Protein 4GXL (pdb70)

Radius of gyration: 14.22 Å; Cα contacts (8 Å, |Δi|>4): 364; chains: 2; bounding box: 38×35×33 Å

Organism: Homo sapiens (NCBI:txid9606)

Foldseek 3Di:
DAFPFCQPPAPWDKDFAPFFFDAFKKKKWKWWFALPFQKKWKFFALVPVRKTFWIWMQGAVVLWTWIWIQPPNRTDDIDTDWPGSPHHHGGIKMWMWGHHQFWIWIAIPPHTIDTGGTPPNPGRSRTMMIIGGRIRTGGMHMD/DPPDPPDDPVD

B-factor: mean 22.83, std 9.18, range [10.03, 66.32]

CATH classification: 2.60.120.200

Nearest PDB structures (foldseek):
  4gxl-assembly1_B  TM=1.100E+00  e=3.499E+00  Homo sapiens
  4gxl-assembly1_A  TM=1.007E+00  e=6.641E-30  Homo sapiens
  8hl9-assembly1_A  TM=1.002E+00  e=2.494E-25  Homo sapiens
  4han-assembly1_B  TM=1.001E+00  e=6.080E-25  Homo sapiens
  3vkm-assembly1_A  TM=9.983E-01  e=6.449E-23  Homo sapiens

Structure (mmCIF, N/CA/C/O backbone):
data_4GXL
#
_entry.id   4GXL
#
_cell.length_a   76.087
_cell.length_b   124.826
_cell.length_c   43.737
_cell.angle_alpha   90.000
_cell.angle_beta   90.000
_cell.angle_gamma   90.000
#
_symmetry.space_group_name_H-M   'C 2 2 2'
#
loop_
_entity.id
_entity.type
_entity.pdbx_description
1 polymer Galectin-8
2 polymer 'Peptide from Calcium-binding and coiled-coil domain-containing protein 2'
3 non-polymer GLYCEROL
4 water water
#
loop_
_atom_site.group_PDB
_atom_site.id
_atom_site.type_symbol
_atom_site.label_atom_id
_atom_site.label_alt_id
_atom_site.label_comp_id
_atom_site.label_asym_id
_atom_site.label_entity_id
_atom_site.label_seq_id
_atom_site.pdbx_PDB_ins_code
_atom_site.Cartn_x
_atom_site.Cartn_y
_atom_site.Cartn_z
_atom_site.occupancy
_atom_site.B_iso_or_equiv
_atom_site.auth_seq_id
_atom_site.auth_comp_id
_atom_site.auth_asym_id
_atom_site.auth_atom_id
_atom_site.pdbx_PDB_model_num
ATOM 1 N N . SER A 1 11 ? 11.131 22.432 -3.562 1.00 42.50 217 SER A N 1
ATOM 2 C CA . SER A 1 11 ? 9.923 23.155 -3.178 1.00 40.91 217 SER A CA 1
ATOM 3 C C . SER A 1 11 ? 9.171 22.467 -2.034 1.00 44.52 217 SER A C 1
ATOM 4 O O . SER A 1 11 ? 8.889 21.262 -2.078 1.00 37.21 217 SER A O 1
ATOM 7 N N . SER A 1 12 ? 8.864 23.246 -1.003 1.00 36.85 218 SER A N 1
ATOM 8 C CA . SER A 1 12 ? 8.001 22.803 0.087 1.00 38.93 218 SER A CA 1
ATOM 9 C C . SER A 1 12 ? 6.644 22.428 -0.527 1.00 35.17 218 SER A C 1
ATOM 10 O O . SER A 1 12 ? 6.081 23.201 -1.299 1.00 37.11 218 SER A O 1
ATOM 13 N N . GLY A 1 13 ? 6.135 21.235 -0.225 1.00 28.52 219 GLY A N 1
ATOM 14 C CA . GLY A 1 13 ? 4.872 20.798 -0.806 1.00 30.77 219 GLY A CA 1
ATOM 15 C C . GLY A 1 13 ? 4.984 20.126 -2.175 1.00 31.00 219 GLY A C 1
ATOM 16 O O . GLY A 1 13 ? 3.974 19.755 -2.773 1.00 32.27 219 GLY A O 1
ATOM 17 N N . GLU A 1 14 ? 6.206 19.977 -2.679 1.00 28.45 220 GLU A N 1
ATOM 18 C CA . GLU A 1 14 ? 6.457 19.192 -3.888 1.00 28.15 220 GLU A CA 1
ATOM 19 C C . GLU A 1 14 ? 5.944 17.769 -3.654 1.00 23.31 220 GLU A C 1
ATOM 20 O O . GLU A 1 14 ? 6.050 17.255 -2.534 1.00 21.82 220 GLU A O 1
ATOM 26 N N . ASN A 1 15 ? 5.389 17.133 -4.687 1.00 20.06 221 ASN A N 1
ATOM 27 C CA . ASN A 1 15 ? 4.862 15.762 -4.535 1.00 22.37 221 ASN A CA 1
ATOM 28 C C . ASN A 1 15 ? 6.003 14.749 -4.663 1.00 16.95 221 ASN A C 1
ATOM 29 O O . ASN A 1 15 ? 6.595 14.617 -5.735 1.00 17.70 221 ASN A O 1
ATOM 34 N N . LEU A 1 16 ? 6.306 14.034 -3.576 1.00 17.25 222 LEU A N 1
ATOM 35 C CA . LEU A 1 16 ? 7.463 13.132 -3.555 1.00 16.60 222 LEU A CA 1
ATOM 36 C C . LEU A 1 16 ? 7.072 11.664 -3.700 1.00 15.52 222 LEU A C 1
ATOM 37 O O . LEU A 1 16 ? 7.868 10.776 -3.383 1.00 14.10 222 LEU A O 1
ATOM 42 N N . TYR A 1 17 ? 5.868 11.402 -4.196 1.00 14.92 223 TYR A N 1
ATOM 43 C CA . TYR A 1 17 ? 5.338 10.030 -4.247 1.00 15.73 223 TYR A CA 1
ATOM 44 C C . TYR A 1 17 ? 6.264 9.060 -4.986 1.00 15.87 223 TYR A C 1
ATOM 45 O O . TYR A 1 17 ? 6.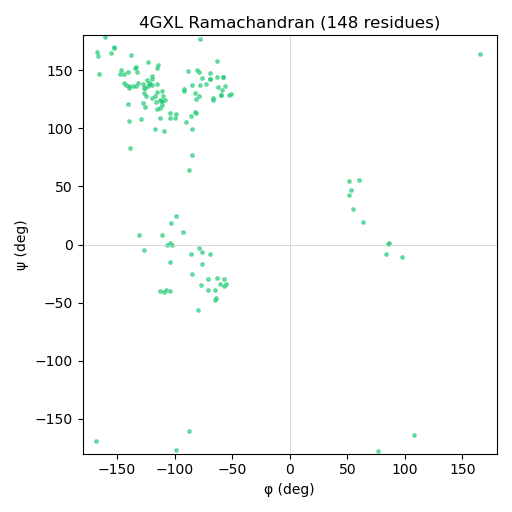349 7.874 -4.639 1.00 14.54 223 TYR A O 1
ATOM 54 N N . PHE A 1 18 ? 6.952 9.554 -6.013 1.00 11.83 224 PHE A N 1
ATOM 55 C CA . PHE A 1 18 ? 7.814 8.689 -6.810 1.00 13.65 224 PHE A CA 1
ATOM 56 C C . PHE A 1 18 ? 9.310 9.003 -6.606 1.00 15.37 224 PHE A C 1
ATOM 57 O O . PHE A 1 18 ? 10.166 8.463 -7.317 1.00 18.23 224 PHE A O 1
ATOM 65 N N . GLN A 1 19 ? 9.617 9.867 -5.636 1.00 14.57 225 GLN A N 1
ATOM 66 C CA . GLN A 1 19 ? 11.007 10.242 -5.320 1.00 16.09 225 GLN A CA 1
ATOM 67 C C . GLN A 1 19 ? 11.824 9.077 -4.744 1.00 18.28 225 GLN A C 1
ATOM 68 O O . GLN A 1 19 ? 11.455 8.505 -3.714 1.00 16.37 225 GLN A O 1
ATOM 74 N N . HIS A 1 20 ? 12.951 8.766 -5.387 1.00 16.16 226 HIS A N 1
ATOM 75 C CA A HIS A 1 20 ? 13.845 7.701 -4.951 0.49 14.98 226 HIS A CA 1
ATOM 76 C CA B HIS A 1 20 ? 13.860 7.702 -4.946 0.51 15.06 226 HIS A CA 1
ATOM 77 C C . HIS A 1 20 ? 14.565 8.089 -3.658 1.00 18.11 226 HIS A C 1
ATOM 78 O O . HIS A 1 20 ? 14.888 9.266 -3.440 1.00 17.60 226 HIS A O 1
ATOM 91 N N . MET A 1 21 ? 14.831 7.103 -2.804 1.00 12.96 227 MET A N 1
ATOM 92 C CA . MET A 1 21 ? 15.663 7.336 -1.630 1.00 15.67 227 MET A CA 1
ATOM 93 C C . MET A 1 21 ? 17.083 7.002 -2.083 1.00 13.93 227 MET A C 1
ATOM 94 O O . MET A 1 21 ? 17.295 5.961 -2.697 1.00 18.49 227 MET A O 1
ATOM 99 N N . PRO A 1 22 ? 18.077 7.855 -1.774 1.00 19.11 228 PRO A N 1
ATOM 100 C CA . PRO A 1 22 ? 18.063 9.051 -0.931 1.00 15.63 228 PRO A CA 1
ATOM 101 C C . PRO A 1 22 ? 17.517 10.285 -1.609 1.00 15.23 228 PRO A C 1
ATOM 102 O O . PRO A 1 22 ? 17.613 10.467 -2.835 1.00 14.58 228 PRO A O 1
ATOM 106 N N . PHE A 1 23 ? 16.938 11.131 -0.772 1.00 16.05 229 PHE A N 1
ATOM 107 C CA . PHE A 1 23 ? 16.390 12.413 -1.168 1.00 16.48 229 PHE A CA 1
ATOM 108 C C . PHE A 1 23 ? 17.230 13.461 -0.450 1.00 19.78 229 PHE A C 1
ATOM 109 O O . PHE A 1 23 ? 17.590 13.277 0.720 1.00 18.25 229 PHE A O 1
ATOM 117 N N . ALA A 1 24 ? 17.571 14.541 -1.148 1.00 17.58 230 ALA A N 1
ATOM 118 C CA . ALA A 1 24 ? 18.368 15.619 -0.548 1.00 17.01 230 ALA A CA 1
ATOM 119 C C . ALA A 1 24 ? 17.804 16.933 -1.032 1.00 25.07 230 ALA A C 1
ATOM 120 O O . ALA A 1 24 ? 17.517 17.082 -2.227 1.00 22.66 230 ALA A O 1
ATOM 122 N N . ALA A 1 25 ? 17.633 17.887 -0.121 1.00 23.03 231 ALA A N 1
ATOM 123 C CA . ALA A 1 25 ? 17.036 19.168 -0.496 1.00 26.86 231 ALA A CA 1
ATOM 124 C C . ALA A 1 25 ? 17.651 20.345 0.248 1.00 28.73 231 ALA A C 1
ATOM 125 O O . ALA A 1 25 ? 17.899 20.273 1.454 1.00 24.65 231 ALA A O 1
ATOM 127 N N . ARG A 1 26 ? 17.877 21.444 -0.463 1.00 26.97 232 ARG A N 1
ATOM 128 C CA . ARG A 1 26 ? 18.238 22.682 0.211 1.00 32.93 232 ARG A CA 1
ATOM 129 C C . ARG A 1 26 ? 16.966 23.338 0.727 1.00 34.02 232 ARG A C 1
ATOM 130 O O . ARG A 1 26 ? 16.022 23.562 -0.036 1.00 36.93 232 ARG A O 1
ATOM 138 N N . LEU A 1 27 ? 16.939 23.631 2.023 1.00 29.77 233 LEU A N 1
ATOM 139 C CA . LEU A 1 27 ? 15.837 24.374 2.617 1.00 30.68 233 LEU A CA 1
ATOM 140 C C . LEU A 1 27 ? 15.924 25.837 2.183 1.00 33.19 233 LEU A C 1
ATOM 141 O O . LEU A 1 27 ? 17.015 26.412 2.149 1.00 34.19 233 LEU A O 1
ATOM 146 N N . ASN A 1 28 ? 14.781 26.431 1.849 1.00 32.27 234 ASN A N 1
ATOM 147 C CA . ASN A 1 28 ? 14.735 27.843 1.461 1.00 41.13 234 ASN A CA 1
ATOM 148 C C . ASN A 1 28 ? 15.123 28.750 2.625 1.00 37.58 234 ASN A C 1
ATOM 149 O O . ASN A 1 28 ? 15.931 29.672 2.469 1.00 40.88 234 ASN A O 1
ATOM 154 N N . THR A 1 29 ? 14.530 28.483 3.786 1.00 33.27 235 THR A N 1
ATOM 155 C CA . THR A 1 29 ? 14.906 29.144 5.033 1.00 32.28 235 THR A CA 1
ATOM 156 C C . THR A 1 29 ? 15.631 28.124 5.908 1.00 29.50 235 THR A C 1
ATOM 157 O O . THR A 1 29 ? 15.096 27.060 6.188 1.00 29.12 235 THR A O 1
ATOM 161 N N . PRO A 1 30 ? 16.858 28.441 6.339 1.00 24.90 236 PRO A N 1
ATOM 162 C CA . PRO A 1 30 ? 17.597 27.511 7.198 1.00 23.21 236 PRO A CA 1
ATOM 163 C C . PRO A 1 30 ? 17.104 27.563 8.638 1.00 22.74 236 PRO A C 1
ATOM 164 O O . PRO A 1 30 ? 16.235 28.381 8.951 1.00 22.09 236 PRO A O 1
ATOM 168 N N . MET A 1 31 ? 17.653 26.707 9.498 1.00 22.25 237 MET A N 1
ATOM 169 C CA . MET A 1 31 ? 17.201 26.607 10.889 1.00 23.37 237 MET A CA 1
ATOM 170 C C . MET A 1 31 ? 17.406 27.882 11.695 1.00 26.69 237 MET A C 1
ATOM 171 O O . MET A 1 31 ? 18.254 28.725 11.374 1.00 24.25 237 MET A O 1
ATOM 176 N N . GLY A 1 32 ? 16.620 27.997 12.757 1.00 23.66 238 GLY A N 1
ATOM 177 C CA . GLY A 1 32 ? 16.615 29.164 13.613 1.00 22.90 238 GLY A CA 1
ATOM 178 C C . GLY A 1 32 ? 15.357 29.047 14.442 1.00 25.52 238 GLY A C 1
ATOM 179 O O . GLY A 1 32 ? 14.469 28.255 14.094 1.00 19.13 238 GLY A O 1
ATOM 180 N N . PRO A 1 33 ? 15.272 29.819 15.534 1.00 23.88 239 PRO A N 1
ATOM 181 C CA . PRO A 1 33 ? 14.121 29.733 16.433 1.00 25.17 239 PRO A CA 1
ATOM 182 C C . PRO A 1 33 ? 12.831 29.890 15.651 1.00 23.42 239 PRO A C 1
ATOM 183 O O . PRO A 1 33 ? 12.694 30.836 14.868 1.00 19.83 239 PRO A O 1
ATOM 187 N N . GLY A 1 34 ? 11.904 28.958 15.837 1.00 21.97 240 GLY A N 1
ATOM 188 C CA . GLY A 1 34 ? 10.611 29.064 15.188 1.00 21.97 240 GLY A CA 1
ATOM 189 C C . GLY A 1 34 ? 10.478 28.260 13.908 1.00 22.58 240 GLY A C 1
ATOM 190 O O . GLY A 1 34 ? 9.369 28.111 13.410 1.00 27.51 240 GLY A O 1
ATOM 191 N N . ARG A 1 35 ? 11.584 27.726 13.382 1.00 18.12 241 ARG A N 1
ATOM 192 C CA . ARG A 1 35 ? 11.531 26.977 12.118 1.00 20.67 241 ARG A CA 1
ATOM 193 C C . ARG A 1 35 ? 10.951 25.587 12.317 1.00 19.83 241 ARG A C 1
ATOM 194 O O . ARG A 1 35 ? 11.207 24.940 13.336 1.00 15.03 241 ARG A O 1
ATOM 202 N N . THR A 1 36 ? 10.183 25.135 11.329 1.00 16.82 242 THR A N 1
ATOM 203 C CA . THR A 1 36 ? 9.525 23.836 11.384 1.00 18.05 242 THR A CA 1
ATOM 204 C C . THR A 1 36 ? 9.723 23.104 10.072 1.00 17.16 242 THR A C 1
ATOM 205 O O . THR A 1 36 ? 9.606 23.700 9.005 1.00 17.76 242 THR A O 1
ATOM 209 N N . VAL A 1 37 ? 10.036 21.814 10.157 1.00 14.56 243 VAL A N 1
ATOM 210 C CA . VAL A 1 37 ? 10.138 20.962 8.980 1.00 17.45 243 VAL A CA 1
ATOM 211 C C . VAL A 1 37 ? 9.237 19.761 9.238 1.00 17.03 243 VAL A C 1
ATOM 212 O O . VAL A 1 37 ? 9.227 19.215 10.346 1.00 18.79 243 VAL A O 1
ATOM 216 N N . VAL A 1 38 ? 8.443 19.367 8.249 1.00 15.22 244 VAL A N 1
ATOM 217 C CA . VAL A 1 38 ? 7.642 18.156 8.415 1.00 13.94 244 VAL A CA 1
ATOM 218 C C . VAL A 1 38 ? 7.945 17.152 7.319 1.00 18.47 244 VAL A C 1
ATOM 219 O O . VAL A 1 38 ? 8.098 17.513 6.144 1.00 16.67 244 VAL A O 1
ATOM 223 N N . VAL A 1 39 ? 8.071 15.893 7.723 1.00 15.77 245 VAL A N 1
ATOM 224 C CA . VAL A 1 39 ? 8.287 14.799 6.801 1.00 13.30 245 VAL A CA 1
ATOM 225 C C . VAL A 1 39 ? 7.066 13.884 6.891 1.00 12.53 245 VAL A C 1
ATOM 226 O O . VAL A 1 39 ? 6.725 13.404 7.979 1.00 15.21 245 VAL A O 1
ATOM 230 N N . LYS A 1 40 ? 6.397 13.665 5.762 1.00 14.58 246 LYS A N 1
ATOM 231 C CA . LYS A 1 40 ? 5.255 12.757 5.712 1.00 13.66 246 LYS A CA 1
ATOM 232 C C . LYS A 1 40 ? 5.592 11.584 4.811 1.00 14.18 246 LYS A C 1
ATOM 233 O O . LYS A 1 40 ? 6.055 11.768 3.688 1.00 16.08 246 LYS A O 1
ATOM 239 N N . GLY A 1 41 ? 5.347 10.371 5.286 1.00 13.37 247 GLY A N 1
ATOM 240 C CA . GLY A 1 41 ? 5.664 9.212 4.482 1.00 15.74 247 GLY A CA 1
ATOM 241 C C . GLY A 1 41 ? 5.052 7.961 5.061 1.00 16.22 247 GLY A C 1
ATOM 242 O O . GLY A 1 41 ? 4.197 8.037 5.958 1.00 15.34 247 GLY A O 1
ATOM 243 N N . GLU A 1 42 ? 5.470 6.813 4.539 1.00 13.45 248 GLU A N 1
ATOM 244 C CA . GLU A 1 42 ? 5.019 5.525 5.060 1.00 15.14 248 GLU A CA 1
ATOM 245 C C . GLU A 1 42 ? 6.244 4.648 5.261 1.00 17.34 248 GLU A C 1
ATOM 246 O O . GLU A 1 42 ? 7.149 4.652 4.426 1.00 14.88 248 GLU A O 1
ATOM 252 N N . VAL A 1 43 ? 6.285 3.896 6.358 1.00 15.09 249 VAL A N 1
ATOM 253 C CA . VAL A 1 43 ? 7.393 2.965 6.586 1.00 17.42 249 VAL A CA 1
ATOM 254 C C . VAL A 1 43 ? 7.116 1.664 5.812 1.00 15.96 249 VAL A C 1
ATOM 255 O O . VAL A 1 43 ? 6.017 1.120 5.894 1.00 13.43 249 VAL A O 1
ATOM 259 N N . ASN A 1 44 ? 8.090 1.172 5.046 1.00 12.01 250 ASN A N 1
ATOM 260 C CA . ASN A 1 44 ? 7.890 -0.072 4.308 1.00 14.09 250 ASN A CA 1
ATOM 261 C C . ASN A 1 44 ? 7.544 -1.173 5.298 1.00 12.99 250 ASN A C 1
ATOM 262 O O . ASN A 1 44 ? 8.075 -1.200 6.402 1.00 13.44 250 ASN A O 1
ATOM 267 N N . ALA A 1 45 ? 6.669 -2.090 4.911 1.00 12.82 251 ALA A N 1
ATOM 268 C CA . ALA A 1 45 ? 6.317 -3.208 5.787 1.00 15.73 251 ALA A CA 1
ATOM 269 C C . ALA A 1 45 ? 7.561 -4.039 6.104 1.00 14.60 251 ALA A C 1
ATOM 270 O O . ALA A 1 45 ? 7.703 -4.559 7.216 1.00 15.04 251 ALA A O 1
ATOM 272 N N . ASN A 1 46 ? 8.478 -4.145 5.137 1.00 13.31 252 ASN A N 1
ATOM 273 C CA . ASN A 1 46 ? 9.734 -4.882 5.352 1.00 13.05 252 ASN A CA 1
ATOM 274 C C . ASN A 1 46 ? 10.930 -3.994 5.695 1.00 15.51 252 ASN A C 1
ATOM 275 O O . ASN A 1 46 ? 12.097 -4.375 5.478 1.00 13.24 252 ASN A O 1
ATOM 280 N N . ALA A 1 47 ? 10.652 -2.812 6.244 1.00 16.18 253 ALA A N 1
ATOM 281 C 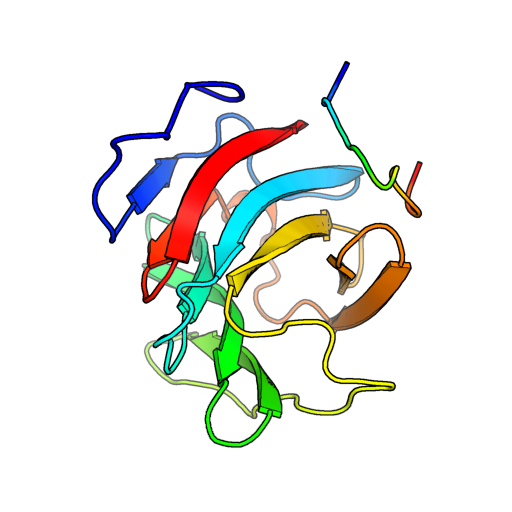CA . ALA A 1 47 ? 11.725 -1.879 6.629 1.00 14.33 253 ALA A CA 1
ATOM 282 C C . ALA A 1 47 ? 12.644 -2.420 7.705 1.00 17.32 253 ALA A C 1
ATOM 283 O O . ALA A 1 47 ? 12.193 -3.087 8.637 1.00 16.97 253 ALA A O 1
ATOM 285 N N . LYS A 1 48 ? 13.929 -2.085 7.604 1.00 15.89 254 LYS A N 1
ATOM 286 C CA . LYS A 1 48 ? 14.849 -2.289 8.711 1.00 16.15 254 LYS A CA 1
ATOM 287 C C . LYS A 1 48 ? 15.159 -0.966 9.406 1.00 18.08 254 LYS A C 1
ATOM 288 O O . LYS A 1 48 ? 15.251 -0.907 10.636 1.00 14.89 254 LYS A O 1
ATOM 294 N N . SER A 1 49 ? 15.326 0.101 8.626 1.00 16.24 255 SER A N 1
ATOM 295 C CA . SER A 1 49 ? 15.645 1.395 9.223 1.00 13.60 255 SER A CA 1
ATOM 296 C C . SER A 1 49 ? 15.492 2.518 8.224 1.00 16.59 255 SER A C 1
ATOM 297 O O . SER A 1 49 ? 15.416 2.278 7.010 1.00 15.57 255 SER A O 1
ATOM 300 N N . PHE A 1 50 ? 15.468 3.749 8.732 1.00 14.65 256 PHE A N 1
ATOM 301 C CA . PHE A 1 50 ? 15.564 4.922 7.870 1.00 13.31 256 PHE A CA 1
ATOM 302 C C . PHE A 1 50 ? 16.179 6.088 8.631 1.00 14.13 256 PHE A C 1
ATOM 303 O O . PHE A 1 50 ? 16.398 5.990 9.843 1.00 15.70 256 PHE A O 1
ATOM 311 N N . ASN A 1 51 ? 16.516 7.164 7.930 1.00 12.18 257 ASN A N 1
ATOM 312 C CA . ASN A 1 51 ? 17.092 8.328 8.607 1.00 17.38 257 ASN A CA 1
ATOM 313 C C . ASN A 1 51 ? 16.561 9.635 8.027 1.00 17.76 257 ASN A C 1
ATOM 314 O O . ASN A 1 51 ? 16.214 9.698 6.841 1.00 14.35 257 ASN A O 1
ATOM 319 N N . VAL A 1 52 ? 16.454 10.655 8.878 1.00 15.67 258 VAL A N 1
ATOM 320 C CA . VAL A 1 52 ? 16.180 12.024 8.439 1.00 13.54 258 VAL A CA 1
ATOM 321 C C . VAL A 1 52 ? 17.269 12.888 9.063 1.00 15.96 258 VAL A C 1
ATOM 322 O O . VAL A 1 52 ? 17.427 12.900 10.293 1.00 16.40 258 VAL A O 1
ATOM 326 N N . ASP A 1 53 ? 18.037 13.590 8.231 1.00 14.13 259 ASP A N 1
ATOM 327 C CA . ASP A 1 53 ? 19.177 14.386 8.721 1.00 14.20 259 ASP A CA 1
ATOM 328 C C . ASP A 1 53 ? 19.010 15.860 8.391 1.00 15.23 259 ASP A C 1
ATOM 329 O O . ASP A 1 53 ? 18.542 16.196 7.302 1.00 17.07 259 ASP A O 1
ATOM 334 N N . LEU A 1 54 ? 19.427 16.742 9.303 1.00 14.31 260 LEU A N 1
ATOM 335 C CA . LEU A 1 54 ? 19.541 18.167 8.987 1.00 16.89 260 LEU A CA 1
ATOM 336 C C . LEU A 1 54 ? 21.022 18.488 8.973 1.00 18.08 260 LEU A C 1
ATOM 337 O O . LEU A 1 54 ? 21.710 18.240 9.966 1.00 15.92 260 LEU A O 1
ATOM 342 N N . LEU A 1 55 ? 21.517 19.019 7.855 1.00 17.84 261 LEU A N 1
ATOM 343 C CA . LEU A 1 55 ? 22.954 19.225 7.691 1.00 21.37 261 LEU A CA 1
ATOM 344 C C . LEU A 1 55 ? 23.274 20.664 7.397 1.00 20.23 261 LEU A C 1
ATOM 345 O O . LEU A 1 55 ? 22.424 21.407 6.893 1.00 18.03 261 LEU A O 1
ATOM 350 N N . ALA A 1 56 ? 24.518 21.026 7.694 1.00 20.08 262 ALA A N 1
ATOM 351 C CA . ALA A 1 56 ? 25.126 22.273 7.237 1.00 25.51 262 ALA A CA 1
ATOM 352 C C . ALA A 1 56 ? 25.788 21.984 5.899 1.00 29.90 262 ALA A C 1
ATOM 353 O O . ALA A 1 56 ? 26.837 21.338 5.848 1.00 35.47 262 ALA A O 1
ATOM 355 N N . GLY A 1 57 ? 25.171 22.450 4.817 1.00 28.79 263 GLY A N 1
ATOM 356 C CA . GLY A 1 57 ? 25.555 22.042 3.475 1.00 35.45 263 GLY A CA 1
ATOM 357 C C . GLY A 1 57 ? 27.004 22.269 3.070 1.00 38.91 263 GLY A C 1
ATOM 358 O O . GLY A 1 57 ? 27.551 21.523 2.257 1.00 42.15 263 GLY A O 1
ATOM 359 N N . LYS A 1 58 ? 27.634 23.294 3.628 1.00 38.96 264 LYS A N 1
ATOM 360 C CA . LYS A 1 58 ? 29.009 23.615 3.253 1.00 47.53 264 LYS A CA 1
ATOM 361 C C . LYS A 1 58 ? 30.016 22.695 3.952 1.00 46.39 264 LYS A C 1
ATOM 362 O O . LYS A 1 58 ? 30.805 22.004 3.301 1.00 45.66 264 LYS A O 1
ATOM 368 N N . SER A 1 59 ? 29.968 22.669 5.278 1.00 40.47 265 SER A N 1
ATOM 369 C CA . SER A 1 59 ? 30.875 21.831 6.055 1.00 40.76 265 SER A CA 1
ATOM 370 C C . SER A 1 59 ? 30.479 20.354 6.032 1.00 39.58 265 SER A C 1
ATOM 371 O O . SER A 1 59 ? 31.284 19.491 6.373 1.00 39.13 265 SER A O 1
ATOM 374 N N . LYS A 1 60 ? 29.239 20.074 5.628 1.00 35.79 266 LYS A N 1
AT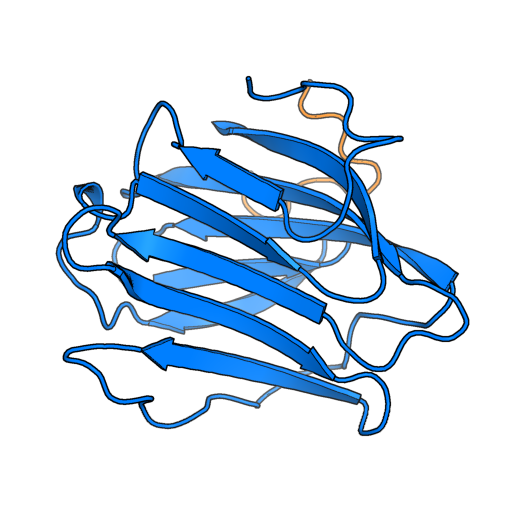OM 375 C CA . LYS A 1 60 ? 28.680 18.714 5.632 1.00 39.20 266 LYS A CA 1
ATOM 376 C C . LYS A 1 60 ? 28.556 18.083 7.031 1.00 34.72 266 LYS A C 1
ATOM 377 O O . LYS A 1 60 ? 28.425 16.864 7.174 1.00 36.88 266 LYS A O 1
ATOM 383 N N . ASP A 1 61 ? 28.581 18.920 8.059 1.00 24.53 267 ASP A N 1
ATOM 384 C CA . ASP A 1 61 ? 28.292 18.463 9.408 1.00 23.15 267 ASP A CA 1
ATOM 385 C C . ASP A 1 61 ? 26.816 18.104 9.478 1.00 23.50 267 ASP A C 1
ATOM 386 O O . ASP A 1 61 ? 25.979 18.786 8.880 1.00 20.15 267 ASP A O 1
ATOM 391 N N . ILE A 1 62 ? 26.492 17.044 10.205 1.00 18.48 268 ILE A N 1
ATOM 392 C CA . ILE A 1 62 ? 25.094 16.702 10.418 1.00 18.66 268 ILE A CA 1
ATOM 393 C C . ILE A 1 62 ? 24.680 17.211 11.790 1.00 18.35 268 ILE A C 1
ATOM 394 O O . ILE A 1 62 ? 25.112 16.687 12.819 1.00 16.87 268 ILE A O 1
ATOM 399 N N . ALA A 1 63 ? 23.854 18.247 11.813 1.00 15.75 269 ALA A N 1
ATOM 400 C CA . ALA A 1 63 ? 23.449 18.840 13.075 1.00 14.76 269 ALA A CA 1
ATOM 401 C C . ALA A 1 63 ? 22.492 17.933 13.851 1.00 17.28 269 ALA A C 1
ATOM 402 O O . ALA A 1 63 ? 22.561 17.842 15.087 1.00 17.35 269 ALA A O 1
ATOM 404 N N . LEU A 1 64 ? 21.581 17.288 13.123 1.00 19.13 270 LEU A N 1
ATOM 405 C CA . LEU A 1 64 ? 20.596 16.395 13.734 1.00 15.34 270 LEU A CA 1
ATOM 406 C C . LEU A 1 64 ? 20.403 15.175 12.846 1.00 12.55 270 LEU A C 1
ATOM 407 O O . LEU A 1 64 ? 20.034 15.307 11.684 1.00 15.99 270 LEU A O 1
ATOM 412 N N . HIS A 1 65 ? 20.672 13.996 13.397 1.00 13.74 271 HIS A N 1
ATOM 413 C CA . HIS A 1 65 ? 20.511 12.722 12.698 1.00 13.77 271 HIS A CA 1
ATOM 414 C C . HIS A 1 65 ? 19.415 11.962 13.422 1.00 14.89 271 HIS A C 1
ATOM 415 O O . HIS A 1 65 ? 19.564 11.641 14.602 1.00 15.48 271 HIS A O 1
ATOM 422 N N . LEU A 1 66 ? 18.308 11.697 12.732 1.00 15.82 272 LEU A N 1
ATOM 423 C CA . LEU A 1 66 ? 17.183 10.974 13.320 1.00 13.87 272 LEU A CA 1
ATOM 424 C C . LEU A 1 66 ? 17.103 9.613 12.649 1.00 14.13 272 LEU A C 1
ATOM 425 O O . LEU A 1 66 ? 16.929 9.537 11.440 1.00 16.47 272 LEU A O 1
ATOM 430 N N . ASN A 1 67 ? 17.218 8.538 13.426 1.00 14.81 273 ASN A N 1
ATOM 431 C CA . ASN A 1 67 ? 17.432 7.212 12.847 1.00 16.17 273 ASN A CA 1
ATOM 432 C C . ASN A 1 67 ? 16.603 6.133 13.548 1.00 16.43 273 ASN A C 1
ATOM 433 O O . ASN A 1 67 ? 17.092 5.453 14.443 1.00 15.09 273 ASN A O 1
ATOM 438 N N . PRO A 1 68 ? 15.327 5.987 13.151 1.00 13.88 274 PRO A N 1
ATOM 439 C CA . PRO A 1 68 ? 14.521 4.870 13.657 1.00 13.51 274 PRO A CA 1
ATOM 440 C C . PRO A 1 68 ? 15.080 3.538 13.133 1.00 18.10 274 PRO A C 1
ATOM 441 O O . PRO A 1 68 ? 15.272 3.365 11.918 1.00 15.98 274 PRO A O 1
ATOM 445 N N . ARG A 1 69 ? 15.369 2.617 14.048 1.00 13.66 275 ARG A N 1
ATOM 446 C CA . ARG A 1 69 ? 15.833 1.283 13.672 1.00 17.15 275 ARG A CA 1
ATOM 447 C C . ARG A 1 69 ? 14.756 0.275 14.048 1.00 17.07 275 ARG A C 1
ATOM 448 O O . ARG A 1 69 ? 14.535 0.012 15.229 1.00 18.07 275 ARG A O 1
ATOM 456 N N . LEU A 1 70 ? 14.093 -0.281 13.039 1.00 15.42 276 LEU A N 1
ATOM 457 C CA . LEU A 1 70 ? 12.916 -1.138 13.226 1.00 18.14 276 LEU A CA 1
ATOM 458 C C . LEU A 1 70 ? 13.217 -2.512 13.816 1.00 17.19 276 LEU A C 1
ATOM 459 O O . LEU A 1 70 ? 12.365 -3.085 14.495 1.00 20.32 276 LEU A O 1
ATOM 464 N N . ASN A 1 71 ? 14.405 -3.058 13.552 1.00 15.42 277 ASN A N 1
ATOM 465 C CA . ASN A 1 71 ? 14.734 -4.397 14.060 1.00 16.95 277 ASN A CA 1
ATOM 466 C C . ASN A 1 71 ? 14.805 -4.445 15.583 1.00 17.92 277 ASN A C 1
ATOM 467 O O . ASN A 1 71 ? 14.336 -5.399 16.207 1.00 16.18 277 ASN A O 1
ATOM 472 N N . ILE A 1 72 ? 15.361 -3.394 16.179 1.00 13.83 278 ILE A N 1
ATOM 473 C CA . ILE A 1 72 ? 15.494 -3.309 17.630 1.00 14.13 278 ILE A CA 1
ATOM 474 C C . ILE A 1 72 ? 14.503 -2.315 18.262 1.00 15.54 278 ILE A C 1
ATOM 475 O O . ILE A 1 72 ? 14.492 -2.139 19.475 1.00 15.29 278 ILE A O 1
ATOM 480 N N . LYS A 1 73 ? 13.675 -1.669 17.444 1.00 11.52 279 LYS A N 1
ATOM 481 C CA . LYS A 1 73 ? 12.747 -0.621 17.907 1.00 15.73 279 LYS A CA 1
ATOM 482 C C . LYS A 1 73 ? 13.433 0.476 18.737 1.00 16.64 279 LYS A C 1
ATOM 483 O O . LYS A 1 73 ? 13.027 0.784 19.869 1.00 15.39 279 LYS A O 1
ATOM 489 N N . ALA A 1 74 ? 14.473 1.069 18.162 1.00 15.38 280 ALA A N 1
ATOM 490 C CA . ALA A 1 74 ? 15.241 2.097 18.853 1.00 14.38 280 ALA A CA 1
ATOM 491 C C . ALA A 1 74 ? 15.185 3.342 17.998 1.00 15.87 280 ALA A C 1
ATOM 492 O O . ALA A 1 74 ? 15.258 3.254 16.767 1.00 15.51 280 ALA A O 1
ATOM 494 N N . PHE A 1 75 ? 15.028 4.501 18.635 1.00 16.43 281 PHE A N 1
ATOM 495 C CA . PHE A 1 75 ? 14.989 5.766 17.903 1.00 14.16 281 PHE A CA 1
ATOM 496 C C . PHE A 1 75 ? 16.296 6.459 18.260 1.00 16.35 281 PHE A C 1
ATOM 497 O O . PHE A 1 75 ? 16.413 7.067 19.327 1.00 16.42 281 PHE A O 1
ATOM 505 N N . VAL A 1 76 ? 17.288 6.334 17.380 1.00 12.75 282 VAL A N 1
ATOM 506 C CA . VAL A 1 76 ? 18.636 6.828 17.655 1.00 13.89 282 VAL A CA 1
ATOM 507 C C . VAL A 1 76 ? 18.793 8.259 17.151 1.00 14.95 282 VAL A C 1
ATOM 508 O O . VAL A 1 76 ? 18.407 8.567 16.022 1.00 13.95 282 VAL A O 1
ATOM 512 N N . ARG A 1 77 ? 19.344 9.137 17.993 1.00 13.10 283 ARG A N 1
ATOM 513 C CA . ARG A 1 77 ? 19.648 10.509 17.578 1.00 13.07 283 ARG A CA 1
ATOM 514 C C . ARG A 1 77 ? 21.127 10.799 17.830 1.00 17.44 283 ARG A C 1
ATOM 515 O O . ARG A 1 77 ? 21.675 10.380 18.855 1.00 15.17 283 ARG A O 1
ATOM 523 N N . ASN A 1 78 ? 21.771 11.528 16.920 1.00 15.18 284 ASN A N 1
ATOM 524 C CA . ASN A 1 78 ? 23.191 11.872 17.087 1.00 18.50 284 ASN A CA 1
ATOM 525 C C . ASN A 1 78 ? 23.541 13.068 16.207 1.00 18.98 284 ASN A C 1
ATOM 526 O O . ASN A 1 78 ? 22.687 13.570 15.473 1.00 15.11 284 ASN A O 1
ATOM 531 N N . SER A 1 79 ? 24.795 13.516 16.285 1.00 14.06 285 SER A N 1
ATOM 532 C CA . SER A 1 79 ? 25.317 14.566 15.417 1.00 15.80 285 SER A CA 1
ATOM 533 C C . SER A 1 79 ? 26.665 14.103 14.887 1.00 17.10 285 SER A C 1
ATOM 534 O O . SER A 1 79 ? 27.395 13.375 15.574 1.00 19.34 285 SER A O 1
ATOM 537 N N . PHE A 1 80 ? 26.987 14.529 13.670 1.00 17.38 286 PHE A N 1
ATOM 538 C CA . PHE A 1 80 ? 28.257 14.192 13.031 1.00 24.07 286 PHE A CA 1
ATOM 539 C C . PHE A 1 80 ? 28.990 15.513 12.834 1.00 24.35 286 PHE A C 1
ATOM 540 O O . PHE A 1 80 ? 28.703 16.270 11.909 1.00 25.97 286 PHE A O 1
ATOM 548 N N . LEU A 1 81 ? 29.913 15.804 13.738 1.00 22.93 287 LEU A N 1
ATOM 549 C CA . LEU A 1 81 ? 30.565 17.100 13.758 1.00 25.28 287 LEU A CA 1
ATOM 550 C C . LEU A 1 81 ? 32.070 16.880 13.709 1.00 31.46 287 LEU A C 1
ATOM 551 O O . LEU A 1 81 ? 32.595 16.013 14.409 1.00 28.98 287 LEU A O 1
ATOM 556 N N . GLN A 1 82 ? 32.750 17.652 12.868 1.00 36.02 288 GLN A N 1
ATOM 557 C CA . GLN A 1 82 ? 34.196 17.525 12.717 1.00 38.31 288 GLN A CA 1
ATOM 558 C C . GLN A 1 82 ? 34.583 16.078 12.405 1.00 36.34 288 GLN A C 1
ATOM 559 O O . GLN A 1 82 ? 35.484 15.508 13.032 1.00 38.34 288 GLN A O 1
ATOM 565 N N . GLU A 1 83 ? 33.855 15.502 11.446 1.00 36.36 289 GLU A N 1
ATOM 566 C CA . GLU A 1 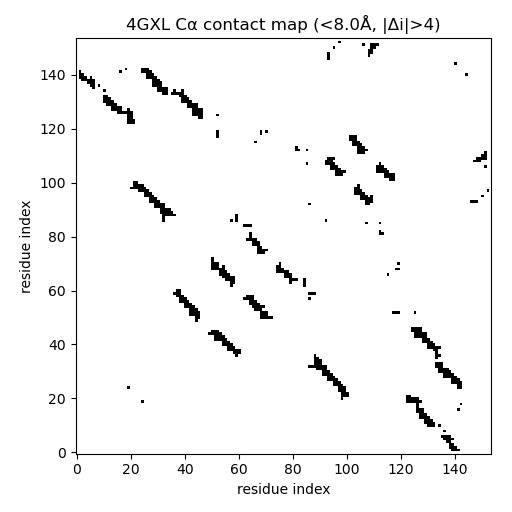83 ? 34.047 14.138 10.933 1.00 38.01 289 GLU A CA 1
ATOM 567 C C . GLU A 1 83 ? 34.017 13.013 11.981 1.00 36.59 289 GLU A C 1
ATOM 568 O O . GLU A 1 83 ? 34.652 11.964 11.811 1.00 34.05 289 GLU A O 1
ATOM 574 N N . SER A 1 84 ? 33.245 13.215 13.045 1.00 30.00 290 SER A N 1
ATOM 575 C CA . SER A 1 84 ? 33.057 12.164 14.043 1.00 29.70 290 SER A CA 1
ATOM 576 C C . SER A 1 84 ? 31.625 12.146 14.576 1.00 25.65 290 SER A C 1
ATOM 577 O O . SER A 1 84 ? 31.046 13.201 14.843 1.00 24.24 290 SER A O 1
ATOM 580 N N . TRP A 1 85 ? 31.050 10.955 14.716 1.00 25.41 291 TRP A N 1
ATOM 581 C CA . TRP A 1 85 ? 29.762 10.811 15.390 1.00 25.92 291 TRP A CA 1
ATOM 582 C C . TRP A 1 85 ? 29.928 11.098 16.879 1.00 28.58 291 TRP A C 1
ATOM 583 O O . TRP A 1 85 ? 30.945 10.733 17.474 1.00 27.23 291 TRP A O 1
ATOM 594 N N . GLY A 1 86 ? 28.934 11.750 17.479 1.00 24.59 292 GLY A N 1
ATOM 595 C CA . GLY A 1 86 ? 28.959 12.031 18.904 1.00 23.04 292 GLY A CA 1
ATOM 596 C C . GLY A 1 86 ? 28.373 10.898 19.732 1.00 20.68 292 GLY A C 1
ATOM 597 O O . GLY A 1 86 ? 28.266 9.763 19.272 1.00 19.95 292 GLY A O 1
ATOM 598 N N . GLU A 1 87 ? 27.994 11.211 20.963 1.00 20.18 293 GLU A N 1
ATOM 599 C CA . GLU A 1 87 ? 27.303 10.260 21.823 1.00 23.22 293 GLU A CA 1
ATOM 600 C C . GLU A 1 87 ? 25.819 10.162 21.449 1.00 23.97 293 GLU A C 1
ATOM 601 O O . GLU A 1 87 ? 25.117 11.178 21.375 1.00 21.38 293 GLU A O 1
ATOM 607 N N . GLU A 1 88 ? 25.341 8.942 21.220 1.00 20.01 294 GLU A N 1
ATOM 608 C CA . GLU A 1 88 ? 23.953 8.731 20.808 1.00 19.46 294 GLU A CA 1
ATOM 609 C C . GLU A 1 88 ? 22.981 9.050 21.919 1.00 20.21 294 GLU A C 1
ATOM 610 O O . GLU A 1 88 ? 23.281 8.864 23.098 1.00 20.46 294 GLU A O 1
ATOM 616 N N . GLU A 1 89 ? 21.808 9.542 21.537 1.00 18.51 295 GLU A N 1
ATOM 617 C CA . GLU A 1 89 ? 20.708 9.705 22.473 1.00 16.40 295 GLU A CA 1
ATOM 618 C C . GLU A 1 89 ? 19.620 8.722 22.062 1.00 17.87 295 GLU A C 1
ATOM 619 O O . GLU A 1 89 ? 19.201 8.724 20.908 1.00 15.68 295 GLU A O 1
ATOM 625 N N . ARG A 1 90 ? 19.191 7.864 22.989 1.00 15.12 296 ARG A N 1
ATOM 626 C CA . 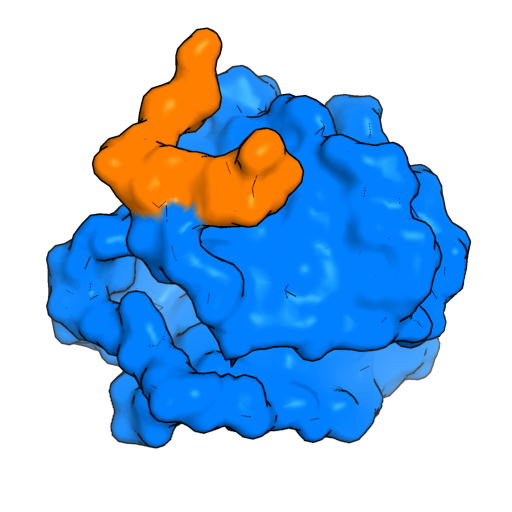ARG A 1 90 ? 18.214 6.818 22.677 1.00 16.52 296 ARG A CA 1
ATOM 627 C C . ARG A 1 90 ? 16.975 6.763 23.577 1.00 16.99 296 ARG A C 1
ATOM 628 O O . ARG A 1 90 ? 16.072 5.942 23.340 1.00 14.74 296 ARG A O 1
ATOM 636 N N . ASN A 1 91 ? 16.925 7.599 24.614 1.00 16.29 297 ASN A N 1
ATOM 637 C CA . ASN A 1 91 ? 15.786 7.580 25.540 1.00 18.99 297 ASN A CA 1
ATOM 638 C C . ASN A 1 91 ? 14.471 7.849 24.814 1.00 18.51 297 ASN A C 1
ATOM 639 O O . ASN A 1 91 ? 14.389 8.785 24.023 1.00 16.96 297 ASN A O 1
ATOM 644 N N . ILE A 1 92 ? 13.446 7.037 25.084 1.00 15.70 298 ILE A N 1
ATOM 645 C CA . ILE A 1 92 ? 12.135 7.232 24.469 1.00 15.83 298 ILE A CA 1
ATOM 646 C C . ILE A 1 92 ? 11.038 6.799 25.423 1.00 20.11 298 ILE A C 1
ATOM 647 O O . ILE A 1 92 ? 11.208 5.842 26.191 1.00 17.64 298 ILE A O 1
ATOM 652 N N . THR A 1 93 ? 9.895 7.473 25.361 1.00 18.73 299 THR A N 1
ATOM 653 C CA . THR A 1 93 ? 8.761 7.039 26.158 1.00 21.14 299 THR A CA 1
ATOM 654 C C . THR A 1 93 ? 8.145 5.833 25.474 1.00 18.86 299 THR A C 1
ATOM 655 O O . THR A 1 93 ? 7.661 4.912 26.130 1.00 24.83 299 THR A O 1
ATOM 659 N N . SER A 1 94 ? 8.173 5.852 24.143 1.00 19.50 300 SER A N 1
ATOM 660 C CA A SER A 1 94 ? 7.723 4.720 23.338 0.56 19.20 300 SER A CA 1
ATOM 661 C CA B SER A 1 94 ? 7.686 4.746 23.328 0.44 19.20 300 SER A CA 1
ATOM 662 C C . SER A 1 94 ? 8.296 4.851 21.930 1.00 19.32 300 SER A C 1
ATOM 663 O O . SER A 1 94 ? 8.543 5.958 21.457 1.00 20.20 300 SER A O 1
ATOM 668 N N . PHE A 1 95 ? 8.530 3.718 21.263 1.00 18.04 301 PHE A N 1
ATOM 669 C CA . PHE A 1 95 ? 9.015 3.756 19.875 1.00 18.95 301 PHE A CA 1
ATOM 670 C C . PHE A 1 95 ? 7.817 3.981 18.956 1.00 17.54 301 PHE A C 1
ATOM 671 O O . PHE A 1 95 ? 6.934 3.119 18.858 1.00 20.16 301 PHE A O 1
ATOM 679 N N . PRO A 1 96 ? 7.773 5.146 18.289 1.00 17.04 302 PRO A N 1
ATOM 680 C CA . PRO A 1 96 ? 6.532 5.633 17.667 1.00 19.81 302 PRO A CA 1
ATOM 681 C C . PRO A 1 96 ? 6.334 5.244 16.202 1.00 21.83 302 PRO A C 1
ATOM 682 O O . PRO A 1 96 ? 5.417 5.771 15.556 1.00 21.91 302 PRO A O 1
ATOM 686 N N . PHE A 1 97 ? 7.161 4.342 15.684 1.00 16.56 303 PHE A N 1
ATOM 687 C CA . PHE A 1 97 ? 7.016 3.900 14.298 1.00 16.12 303 PHE A CA 1
ATOM 688 C C . PHE A 1 97 ? 6.623 2.441 14.224 1.00 17.11 303 PHE A C 1
ATOM 689 O O . PHE A 1 97 ? 6.929 1.668 15.132 1.00 16.62 303 PHE A O 1
ATOM 697 N N . SER A 1 98 ? 5.968 2.047 13.134 1.00 14.93 304 SER A N 1
ATOM 698 C CA . SER A 1 98 ? 5.710 0.627 12.902 1.00 16.80 304 SER A CA 1
ATOM 699 C C . SER A 1 98 ? 5.744 0.296 11.412 1.00 19.78 304 SER A C 1
ATOM 700 O O . SER A 1 98 ? 5.412 1.137 10.581 1.00 20.43 304 SER A O 1
ATOM 703 N N . PRO A 1 99 ? 6.142 -0.936 11.070 1.00 19.55 305 PRO A N 1
ATOM 704 C CA . PRO A 1 99 ? 6.241 -1.329 9.657 1.00 17.75 305 PRO A CA 1
ATOM 705 C C . PRO A 1 99 ? 4.906 -1.122 8.954 1.00 16.34 305 PRO A C 1
ATOM 706 O O . PRO A 1 99 ? 3.864 -1.445 9.528 1.00 17.92 305 PRO A O 1
ATOM 710 N N . GLY A 1 100 ? 4.921 -0.564 7.748 1.00 13.76 306 GLY A N 1
ATOM 711 C CA . GLY A 1 100 ? 3.690 -0.363 6.996 1.00 18.73 306 GLY A CA 1
ATOM 712 C C . GLY A 1 100 ? 2.899 0.889 7.338 1.00 22.76 306 GLY A C 1
ATOM 713 O O . GLY A 1 100 ? 1.942 1.214 6.638 1.00 27.54 306 GLY A O 1
ATOM 714 N N . MET A 1 101 ? 3.294 1.600 8.393 1.00 16.63 307 MET A N 1
ATOM 715 C CA . MET A 1 101 ? 2.526 2.747 8.911 1.00 22.53 307 MET A CA 1
ATOM 716 C C . MET A 1 101 ? 2.737 4.025 8.099 1.00 21.14 307 MET A C 1
ATOM 717 O O . MET A 1 101 ? 3.815 4.260 7.564 1.00 25.03 307 MET A O 1
ATOM 722 N N . TYR A 1 102 ? 1.704 4.858 8.032 1.00 15.84 308 TYR A N 1
ATOM 723 C CA . TYR A 1 102 ? 1.850 6.260 7.656 1.00 16.53 308 TYR A CA 1
ATOM 724 C C . TYR A 1 102 ? 2.390 7.017 8.857 1.00 17.73 308 TYR A C 1
ATOM 725 O O . TYR A 1 102 ? 1.928 6.788 9.976 1.00 15.60 308 TYR A O 1
ATOM 734 N N . PHE A 1 103 ? 3.358 7.914 8.645 1.00 16.65 309 PHE A N 1
ATOM 735 C CA . PHE A 1 103 ? 3.862 8.754 9.737 1.00 15.02 309 PHE A CA 1
ATOM 736 C C . PHE A 1 103 ? 3.975 10.217 9.331 1.00 15.30 309 PHE A C 1
ATOM 737 O O . PHE A 1 103 ? 4.136 10.548 8.152 1.00 13.58 309 PHE A O 1
ATOM 745 N N . GLU A 1 104 ? 3.874 11.092 10.328 1.00 14.77 310 GLU A N 1
ATOM 746 C CA . GLU A 1 104 ? 4.203 12.501 10.175 1.00 12.64 310 GLU A CA 1
ATOM 747 C C . GLU A 1 104 ? 5.224 12.820 11.253 1.00 16.16 310 GLU A C 1
ATOM 748 O O . GLU A 1 104 ? 4.943 12.663 12.445 1.00 16.74 310 GLU A O 1
ATOM 754 N N . MET A 1 105 ? 6.418 13.231 10.838 1.00 13.46 311 MET A N 1
ATOM 755 C CA . MET A 1 105 ? 7.435 13.631 11.799 1.00 14.04 311 MET A CA 1
ATOM 756 C C . MET A 1 105 ? 7.667 15.114 11.667 1.00 17.43 311 MET A C 1
ATOM 757 O O . MET A 1 105 ? 7.993 15.613 10.581 1.00 15.91 311 MET A O 1
ATOM 762 N N . ILE A 1 106 ? 7.498 15.820 12.777 1.00 15.82 312 ILE A N 1
ATOM 763 C CA . ILE A 1 106 ? 7.665 17.266 12.789 1.00 16.08 312 ILE A CA 1
ATOM 764 C C . ILE A 1 106 ? 8.925 17.614 13.572 1.00 16.17 312 ILE A C 1
ATOM 765 O O . ILE A 1 106 ? 9.104 17.149 14.698 1.00 14.29 312 ILE A O 1
ATOM 770 N N . ILE A 1 107 ? 9.808 18.408 12.969 1.00 14.96 313 ILE A N 1
ATOM 771 C CA . ILE A 1 107 ? 11.001 18.887 13.666 1.00 12.73 313 ILE A CA 1
ATOM 772 C C . ILE A 1 107 ? 10.858 20.393 13.855 1.00 14.27 313 ILE A C 1
ATOM 773 O O . ILE A 1 107 ? 10.770 21.145 12.883 1.00 14.92 313 ILE A O 1
ATOM 778 N N . TYR A 1 108 ? 10.813 20.823 15.109 1.00 13.22 314 TYR A N 1
ATOM 779 C CA . TYR A 1 108 ? 10.697 22.237 15.433 1.00 18.05 314 TYR A CA 1
ATOM 780 C C . TYR A 1 108 ? 12.011 22.695 16.048 1.00 16.86 314 TYR A C 1
ATOM 781 O O . TYR A 1 108 ? 12.547 22.031 16.932 1.00 15.57 314 TYR A O 1
ATOM 790 N N . CYS A 1 109 ? 12.538 23.818 15.573 1.00 18.81 315 CYS A N 1
ATOM 791 C CA . CYS A 1 109 ? 13.816 24.320 16.071 1.00 15.18 315 CYS A CA 1
ATOM 792 C C . CYS A 1 109 ? 13.525 25.400 17.094 1.00 16.93 315 CYS A C 1
ATOM 793 O O . CYS A 1 109 ? 12.995 26.464 16.752 1.00 19.38 315 CYS A O 1
ATOM 796 N N . ASP A 1 110 ? 13.833 25.122 18.355 1.00 15.80 316 ASP A N 1
ATOM 797 C CA . ASP A 1 110 ? 13.696 26.130 19.397 1.00 17.88 316 ASP A CA 1
ATOM 798 C C . ASP A 1 110 ? 15.071 26.756 19.657 1.00 19.47 316 ASP A C 1
ATOM 799 O O . ASP A 1 110 ? 16.053 26.417 18.993 1.00 16.13 316 ASP A O 1
ATOM 804 N N . VAL A 1 111 ? 15.154 27.660 20.625 1.00 20.98 317 VAL A N 1
ATOM 805 C CA . VAL A 1 111 ? 16.408 28.366 20.869 1.00 21.32 317 VAL A CA 1
ATOM 806 C C . VAL A 1 111 ? 17.532 27.432 21.324 1.00 21.09 317 VAL A C 1
ATOM 807 O O . VAL A 1 111 ? 18.655 27.511 20.822 1.00 21.02 317 VAL A O 1
ATOM 811 N N . ARG A 1 112 ? 17.234 26.548 22.275 1.00 21.20 318 ARG A N 1
ATOM 812 C CA . ARG A 1 112 ? 18.274 25.701 22.869 1.00 21.43 318 ARG A CA 1
ATOM 813 C C . ARG A 1 112 ? 18.243 24.258 22.371 1.00 19.00 318 ARG A C 1
ATOM 814 O O . ARG A 1 112 ? 19.212 23.513 22.554 1.00 17.28 318 ARG A O 1
ATOM 822 N N . GLU A 1 113 ? 17.146 23.854 21.739 1.00 15.87 319 GLU A N 1
ATOM 823 C CA . GLU A 1 113 ? 17.031 22.454 21.299 1.00 20.15 319 GLU A CA 1
ATOM 824 C C . GLU A 1 113 ? 16.070 22.269 20.135 1.00 21.17 319 GLU A C 1
ATOM 825 O O . GLU A 1 113 ? 15.270 23.165 19.824 1.00 18.57 319 GLU A O 1
ATOM 831 N N . PHE A 1 114 ? 16.156 21.106 19.489 1.00 17.07 320 PHE A N 1
ATOM 832 C CA . PHE A 1 114 ? 15.120 20.687 18.560 1.00 16.21 320 PHE A CA 1
ATOM 833 C C . PHE A 1 114 ? 14.090 19.947 19.381 1.00 16.56 320 PHE A C 1
ATOM 834 O O . PHE A 1 114 ? 14.430 19.313 20.389 1.00 17.71 320 PHE A O 1
ATOM 842 N N . LYS A 1 115 ? 12.841 20.020 18.948 1.00 16.86 321 LYS A N 1
ATOM 843 C CA . LYS A 1 115 ? 11.783 19.177 19.483 1.00 17.75 321 LYS A CA 1
ATOM 844 C C . LYS A 1 115 ? 11.260 18.365 18.307 1.00 20.27 321 LYS A C 1
ATOM 845 O O . LYS A 1 115 ? 11.083 18.901 17.211 1.00 16.23 321 LYS A O 1
ATOM 851 N N . VAL A 1 116 ? 11.028 17.076 18.524 1.00 14.85 322 VAL A N 1
ATOM 852 C CA . VAL A 1 116 ? 10.604 16.197 17.441 1.00 14.47 322 VAL A CA 1
ATOM 853 C C . VAL A 1 116 ? 9.335 15.487 17.882 1.00 16.02 322 VAL A C 1
ATOM 854 O O . VAL A 1 116 ? 9.270 14.941 18.991 1.00 14.67 322 VAL A O 1
ATOM 858 N N . ALA A 1 117 ? 8.327 15.530 17.016 1.00 12.65 323 ALA A N 1
ATOM 859 C CA . ALA A 1 117 ? 7.023 14.929 17.273 1.00 13.02 323 ALA A CA 1
ATOM 860 C C . ALA A 1 117 ? 6.791 13.898 16.198 1.00 13.71 323 ALA A C 1
ATOM 861 O O . ALA A 1 117 ? 7.206 14.095 15.051 1.00 16.66 323 ALA A O 1
ATOM 863 N N . VAL A 1 118 ? 6.123 12.805 16.552 1.00 13.33 324 VAL A N 1
ATOM 864 C CA . VAL A 1 118 ? 5.735 11.802 15.566 1.00 13.33 324 VAL A CA 1
ATOM 865 C C . VAL A 1 118 ? 4.232 11.593 15.667 1.00 16.93 324 VAL A C 1
ATOM 866 O O . VAL A 1 118 ? 3.709 11.365 16.766 1.00 14.23 324 VAL A O 1
ATOM 870 N N . ASN A 1 119 ? 3.542 11.691 14.532 1.00 15.22 325 ASN A N 1
ATOM 871 C CA . ASN A 1 119 ? 2.091 11.516 14.500 1.00 17.99 325 ASN A CA 1
ATOM 872 C C . ASN A 1 119 ? 1.401 12.396 15.526 1.00 20.92 325 ASN A C 1
ATOM 873 O O . ASN A 1 119 ? 0.490 11.950 16.222 1.00 17.66 325 ASN A O 1
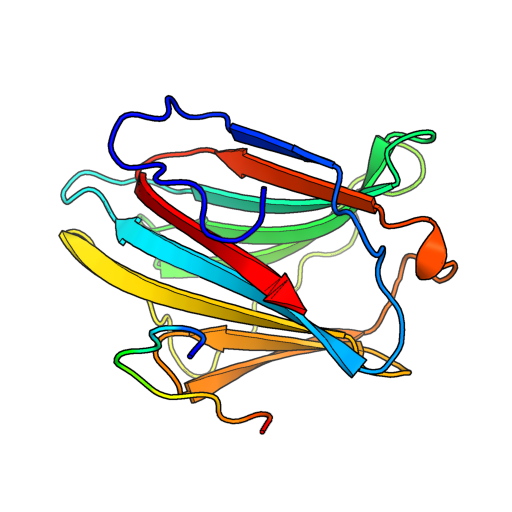ATOM 878 N N . GLY A 1 120 ? 1.853 13.647 15.625 1.00 15.94 326 GLY A N 1
ATOM 879 C CA . GLY A 1 120 ? 1.122 14.652 16.379 1.00 17.51 326 GLY A CA 1
ATOM 880 C C . GLY A 1 120 ? 1.429 14.671 17.858 1.00 20.80 326 GLY A C 1
ATOM 881 O O . GLY A 1 120 ? 0.866 15.479 18.596 1.00 21.12 326 GLY A O 1
ATOM 882 N N . VAL A 1 121 ? 2.319 13.785 18.294 1.00 15.85 327 VAL A N 1
ATOM 883 C CA . VAL A 1 121 ? 2.647 13.683 19.713 1.00 17.58 327 VAL A CA 1
ATOM 884 C C . VAL A 1 121 ? 4.130 13.956 19.928 1.00 19.31 327 VAL A C 1
ATOM 885 O O . VAL A 1 121 ? 4.967 13.329 19.285 1.00 16.51 327 VAL A O 1
ATOM 889 N N . HIS A 1 122 ? 4.450 14.898 20.818 1.00 19.82 328 HIS A N 1
ATOM 890 C CA . HIS A 1 122 ? 5.848 15.175 21.176 1.00 19.65 328 HIS A CA 1
ATOM 891 C C . HIS A 1 122 ? 6.591 13.908 21.556 1.00 24.43 328 HIS A C 1
ATOM 892 O O . HIS A 1 122 ? 6.121 13.128 22.397 1.00 21.13 328 HIS A O 1
ATOM 899 N N . SER A 1 123 ? 7.758 13.706 20.946 1.00 18.52 329 SER A N 1
ATOM 900 C CA . SER A 1 123 ? 8.515 12.471 21.149 1.00 18.01 329 SER A CA 1
ATOM 901 C C . SER A 1 123 ? 9.830 12.688 21.895 1.00 22.05 329 SER A C 1
ATOM 902 O O . SER A 1 123 ? 10.206 11.879 22.759 1.00 22.16 329 SER A O 1
ATOM 905 N N . LEU A 1 124 ? 10.536 13.773 21.580 1.00 18.34 330 LEU A N 1
ATOM 906 C CA . LEU A 1 124 ? 11.839 13.996 22.204 1.00 19.59 330 LEU A CA 1
ATOM 907 C C . LEU A 1 124 ? 12.368 15.405 22.011 1.00 19.45 330 LEU A C 1
ATOM 908 O O . LEU A 1 124 ? 11.923 16.128 21.119 1.00 16.94 330 LEU A O 1
ATOM 913 N N . GLU A 1 125 ? 13.344 15.775 22.838 1.00 18.36 331 GLU A N 1
ATOM 914 C CA . GLU A 1 125 ? 14.107 17.006 22.636 1.00 18.26 331 GLU A CA 1
ATOM 915 C C . GLU A 1 125 ? 15.559 16.642 22.352 1.00 17.51 331 GLU A C 1
ATOM 916 O O . GLU A 1 125 ? 16.048 15.591 22.792 1.00 17.67 331 GLU A O 1
ATOM 922 N N . TYR A 1 126 ? 16.242 17.503 21.607 1.00 16.38 332 TYR A N 1
ATOM 923 C CA . TYR A 1 126 ? 17.644 17.283 21.268 1.00 15.13 332 TYR A CA 1
ATOM 924 C C . TYR A 1 126 ? 18.358 18.623 21.367 1.00 15.41 332 TYR A C 1
ATOM 925 O O . TYR A 1 126 ? 18.186 19.501 20.528 1.00 14.07 332 TYR A O 1
ATOM 934 N N . LYS A 1 127 ? 19.144 18.778 22.419 1.00 16.71 333 LYS A N 1
ATOM 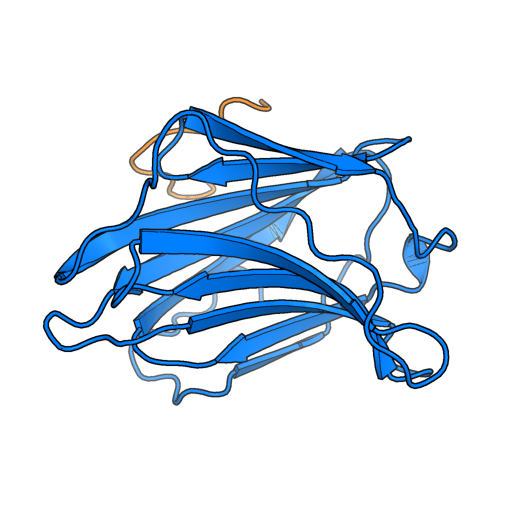935 C CA . LYS A 1 127 ? 19.862 20.016 22.667 1.00 19.15 333 LYS A CA 1
ATOM 936 C C . LYS A 1 127 ? 20.829 20.263 21.520 1.00 19.41 333 LYS A C 1
ATOM 937 O O . LYS A 1 127 ? 21.495 19.336 21.051 1.00 18.19 333 LYS A O 1
ATOM 943 N N . HIS A 1 128 ? 20.880 21.503 21.042 1.00 18.72 334 HIS A N 1
ATOM 944 C CA . HIS A 1 128 ? 21.747 21.857 19.915 1.00 17.73 334 HIS A CA 1
ATOM 945 C C . HIS A 1 128 ? 23.208 21.583 20.235 1.00 22.90 334 HIS A C 1
ATOM 946 O O . HIS A 1 128 ? 23.703 22.028 21.273 1.00 21.42 334 HIS A O 1
ATOM 953 N N . ARG A 1 129 ? 23.887 20.854 19.345 1.00 18.31 335 ARG A N 1
ATOM 954 C CA . ARG A 1 129 ? 25.332 20.630 19.441 1.00 19.54 335 ARG A CA 1
ATOM 955 C C . ARG A 1 129 ? 26.029 21.441 18.364 1.00 24.47 335 ARG A C 1
ATOM 956 O O . ARG A 1 129 ? 27.105 22.009 18.588 1.00 25.42 335 ARG A O 1
ATOM 964 N N . PHE A 1 130 ? 25.410 21.494 17.188 1.00 20.14 336 PHE A N 1
ATOM 965 C CA . PHE A 1 130 ? 25.833 22.424 16.147 1.00 20.51 336 PHE A CA 1
ATOM 966 C C . PHE A 1 130 ? 25.124 23.752 16.428 1.00 21.11 336 PHE A C 1
ATOM 967 O O . PHE A 1 130 ? 23.901 23.858 16.276 1.00 18.40 336 PHE A O 1
ATOM 975 N N . LYS A 1 131 ? 25.889 24.761 16.842 1.00 19.14 337 LYS A N 1
ATOM 976 C CA . LYS A 1 131 ? 25.311 25.996 17.396 1.00 20.00 337 LYS A CA 1
ATOM 977 C C . LYS A 1 131 ? 24.898 27.056 16.376 1.00 21.11 337 LYS A C 1
ATOM 978 O O . LYS A 1 131 ? 24.036 27.895 16.657 1.00 18.54 337 LYS A O 1
ATOM 984 N N . GLU A 1 132 ? 25.526 27.040 15.204 1.00 18.15 338 GLU A N 1
ATOM 985 C CA . GLU A 1 132 ? 25.302 28.087 14.205 1.00 20.83 338 GLU A CA 1
ATOM 986 C C . GLU A 1 132 ? 24.082 27.729 13.384 1.00 18.65 338 GLU A C 1
ATOM 987 O O . GLU A 1 132 ? 24.195 27.266 12.246 1.00 19.61 338 GLU A O 1
ATOM 993 N N . LEU A 1 133 ? 22.908 27.945 13.971 1.00 20.24 339 LEU A N 1
ATOM 994 C CA . LEU A 1 133 ? 21.675 27.378 13.441 1.00 18.05 339 LEU A CA 1
ATOM 995 C C . LEU A 1 133 ? 21.371 27.752 11.995 1.00 25.06 339 LEU A C 1
ATOM 996 O O . LEU A 1 133 ? 20.838 26.930 11.251 1.00 20.63 339 LEU A O 1
ATOM 1001 N N . SER A 1 134 ? 21.705 28.974 11.578 1.00 18.67 340 SER A N 1
ATOM 1002 C CA . SER A 1 134 ? 21.301 29.403 10.231 1.00 19.17 340 SER A CA 1
ATOM 1003 C C . SER A 1 134 ? 22.209 28.834 9.130 1.00 21.47 340 SER A C 1
ATOM 1004 O O . SER A 1 134 ? 21.966 29.055 7.933 1.00 20.01 340 SER A O 1
ATOM 1007 N N . SER A 1 135 ? 23.245 28.102 9.535 1.00 18.54 341 SER A N 1
ATOM 1008 C CA . SER A 1 135 ? 24.066 27.345 8.587 1.00 21.75 341 SER A CA 1
ATOM 1009 C C . SER A 1 135 ? 23.470 25.967 8.313 1.00 19.63 341 SER A C 1
ATOM 1010 O O . SER A 1 135 ? 23.939 25.249 7.423 1.00 18.85 341 SER A O 1
ATOM 1013 N N . ILE A 1 136 ? 22.438 25.603 9.070 1.00 18.00 342 ILE A N 1
ATOM 1014 C CA . ILE A 1 136 ? 21.756 24.318 8.866 1.00 16.70 342 ILE A CA 1
ATOM 1015 C C . ILE A 1 136 ? 20.717 24.506 7.773 1.00 16.83 342 ILE A C 1
ATOM 1016 O O . ILE A 1 136 ? 19.617 25.015 8.019 1.00 19.24 342 ILE A O 1
ATOM 1021 N N . ASP A 1 137 ? 21.066 24.088 6.558 1.00 16.63 343 ASP A N 1
ATOM 1022 C CA . ASP A 1 137 ? 20.334 24.536 5.381 1.00 24.05 343 ASP A CA 1
ATOM 1023 C C . ASP A 1 137 ? 19.915 23.402 4.456 1.00 21.12 343 ASP A C 1
ATOM 1024 O O . ASP A 1 137 ? 19.412 23.642 3.344 1.00 23.67 343 ASP A O 1
ATOM 1029 N N . THR A 1 138 ? 20.115 22.171 4.920 1.00 17.42 344 THR A N 1
ATOM 1030 C CA . THR A 1 138 ? 19.984 21.001 4.056 1.00 20.04 344 THR A CA 1
ATOM 1031 C C . THR A 1 138 ? 19.291 19.855 4.773 1.00 19.44 344 THR A C 1
ATOM 1032 O O . THR A 1 138 ? 19.584 19.565 5.939 1.00 16.23 344 THR A O 1
ATOM 1036 N N . LEU A 1 139 ? 18.363 19.214 4.068 1.00 16.90 345 LEU A N 1
ATOM 1037 C CA . LEU A 1 139 ? 17.601 18.090 4.596 1.00 18.34 345 LEU A CA 1
ATOM 1038 C C . LEU A 1 139 ? 17.945 16.877 3.748 1.00 19.07 345 LEU A C 1
ATOM 1039 O O . LEU A 1 139 ? 17.887 16.942 2.513 1.00 18.14 345 LEU A O 1
ATOM 1044 N N . GLU A 1 140 ? 18.333 15.782 4.395 1.00 15.56 346 GLU A N 1
ATOM 1045 C CA . GLU A 1 140 ? 18.578 14.542 3.673 1.00 15.45 346 GLU A CA 1
ATOM 1046 C C . GLU A 1 140 ? 17.788 13.422 4.315 1.00 16.88 346 GLU A C 1
ATOM 1047 O O . GLU A 1 140 ? 17.696 13.334 5.541 1.00 16.00 346 GLU A O 1
ATOM 1053 N N . ILE A 1 141 ? 17.201 12.578 3.476 1.00 16.32 347 ILE A N 1
ATOM 1054 C CA . ILE A 1 141 ? 16.336 11.503 3.947 1.00 14.99 347 ILE A CA 1
ATOM 1055 C C . ILE A 1 141 ? 16.700 10.250 3.162 1.00 16.49 347 ILE A C 1
ATOM 1056 O O . ILE A 1 141 ? 16.882 10.306 1.940 1.00 16.13 347 ILE A O 1
ATOM 1061 N N . ASN A 1 142 ? 16.807 9.114 3.841 1.00 15.87 348 ASN A N 1
ATOM 1062 C CA . ASN A 1 142 ? 17.152 7.884 3.143 1.00 15.22 348 ASN A CA 1
ATOM 1063 C C . ASN A 1 142 ? 16.579 6.690 3.898 1.00 18.35 348 ASN A C 1
ATOM 1064 O O . ASN A 1 142 ? 16.105 6.831 5.030 1.00 15.40 348 ASN A O 1
ATOM 1069 N N . GLY A 1 143 ? 16.620 5.511 3.282 1.00 13.99 349 GLY A N 1
ATOM 1070 C CA . GLY A 1 143 ? 16.204 4.303 3.975 1.00 13.61 349 GLY A CA 1
ATOM 1071 C C . GLY A 1 143 ? 14.876 3.733 3.505 1.00 15.64 349 GLY A C 1
ATOM 1072 O O . GLY A 1 143 ? 14.367 4.078 2.433 1.00 15.07 349 GLY A O 1
ATOM 1073 N N . ASP A 1 144 ? 14.313 2.850 4.323 1.00 14.30 350 ASP A N 1
ATOM 1074 C CA . ASP A 1 144 ? 13.230 1.977 3.895 1.00 15.53 350 ASP A CA 1
ATOM 1075 C C . ASP A 1 144 ? 11.851 2.610 4.074 1.00 16.03 350 ASP A C 1
ATOM 1076 O O . ASP A 1 144 ? 11.021 2.112 4.836 1.00 11.76 350 ASP A O 1
ATOM 1081 N N . ILE A 1 145 ? 11.601 3.698 3.354 1.00 15.53 351 ILE A N 1
ATOM 1082 C CA . ILE A 1 145 ? 10.317 4.387 3.449 1.00 12.00 351 ILE A CA 1
ATOM 1083 C C . ILE A 1 145 ? 9.799 4.820 2.084 1.00 14.60 351 ILE A C 1
ATOM 1084 O O . ILE A 1 145 ? 10.545 4.870 1.100 1.00 11.72 351 ILE A O 1
ATOM 1089 N N . HIS A 1 146 ? 8.506 5.127 2.047 1.00 13.57 352 HIS A N 1
ATOM 1090 C CA . HIS A 1 146 ? 7.894 5.810 0.921 1.00 16.15 352 HIS A CA 1
ATOM 1091 C C . HIS A 1 146 ? 7.685 7.247 1.368 1.00 15.36 352 HIS A C 1
ATOM 1092 O O . HIS A 1 146 ? 6.884 7.498 2.273 1.00 15.42 352 HIS A O 1
ATOM 1099 N N . LEU A 1 147 ? 8.395 8.191 0.762 1.00 14.34 353 LEU A N 1
ATOM 1100 C CA . LEU A 1 147 ? 8.248 9.595 1.141 1.00 13.46 353 LEU A CA 1
ATOM 1101 C C . LEU A 1 147 ? 7.063 10.154 0.362 1.00 16.61 353 LEU A C 1
ATOM 1102 O O . LEU A 1 147 ? 6.902 9.860 -0.831 1.00 20.27 353 LEU A O 1
ATOM 1107 N N . LEU A 1 148 ? 6.218 10.944 1.014 1.00 13.16 354 LEU A N 1
ATOM 1108 C CA . LEU A 1 148 ? 5.067 11.522 0.320 1.00 18.86 354 LEU A CA 1
ATOM 1109 C C . LEU A 1 148 ? 5.238 13.020 0.120 1.00 15.51 354 LEU A C 1
ATOM 1110 O O . LEU A 1 148 ? 4.908 13.554 -0.941 1.00 18.95 354 LEU A O 1
ATOM 1115 N N . GLU A 1 149 ? 5.759 13.696 1.139 1.00 15.37 355 GLU A N 1
ATOM 1116 C CA . GLU A 1 149 ? 5.885 15.144 1.082 1.00 15.94 355 GLU A CA 1
ATOM 1117 C C . GLU A 1 149 ? 6.807 15.650 2.171 1.00 20.70 355 GLU A C 1
ATOM 1118 O O . GLU A 1 149 ? 6.872 15.075 3.264 1.00 16.61 355 GLU A O 1
ATOM 1124 N N . VAL A 1 150 ? 7.538 16.717 1.862 1.00 14.90 356 VAL A N 1
ATOM 1125 C CA . VAL A 1 150 ? 8.255 17.471 2.879 1.00 17.32 356 VAL A CA 1
ATOM 1126 C C . VAL A 1 150 ? 7.744 18.910 2.820 1.00 21.96 356 VAL A C 1
ATOM 1127 O O . VAL A 1 150 ? 7.505 19.454 1.731 1.00 20.23 356 VAL A O 1
ATOM 1131 N N . ARG A 1 151 ? 7.531 19.513 3.982 1.00 17.36 357 ARG A N 1
ATOM 1132 C CA . ARG A 1 151 ? 7.200 20.935 4.039 1.00 22.51 357 ARG A CA 1
ATOM 1133 C C . ARG A 1 151 ? 8.032 21.611 5.115 1.00 26.15 357 ARG A C 1
ATOM 1134 O O . ARG A 1 151 ? 8.428 20.980 6.108 1.00 21.27 357 ARG A O 1
ATOM 1142 N N . SER A 1 152 ? 8.295 22.900 4.928 1.00 25.81 358 SER A N 1
ATOM 1143 C CA . SER A 1 152 ? 8.980 23.668 5.949 1.00 24.01 358 SER A CA 1
ATOM 1144 C C . SER A 1 152 ? 8.438 25.079 5.989 1.00 33.83 358 SER A C 1
ATOM 1145 O O . SER A 1 152 ? 8.026 25.632 4.964 1.00 27.20 358 SER A O 1
ATOM 1148 N N . TRP A 1 153 ? 8.418 25.644 7.188 1.00 30.80 359 TRP A N 1
ATOM 1149 C CA . TRP A 1 153 ? 7.910 26.989 7.400 1.00 34.75 359 TRP A CA 1
ATOM 1150 C C . TRP A 1 153 ? 8.513 27.521 8.688 1.00 42.27 359 TRP A C 1
ATOM 1151 O O . TRP A 1 153 ? 9.596 27.061 9.080 1.00 34.97 359 TRP A O 1
ATOM 1163 N N . ASN B 2 4 ? -2.432 25.571 4.528 1.00 40.33 371 ASN B N 1
ATOM 1164 C CA . ASN B 2 4 ? -2.626 24.313 5.246 1.00 41.08 371 ASN B CA 1
ATOM 1165 C C . ASN B 2 4 ? -1.419 23.388 5.072 1.00 31.11 371 ASN B C 1
ATOM 1166 O O . ASN B 2 4 ? -1.047 23.063 3.947 1.00 39.65 371 ASN B O 1
ATOM 1171 N N . PRO B 2 5 ? -0.791 22.984 6.191 1.00 34.96 372 PRO B N 1
ATOM 1172 C CA . PRO B 2 5 ? 0.349 22.059 6.157 1.00 34.94 372 PRO B CA 1
ATOM 1173 C C . PRO B 2 5 ? -0.070 20.608 5.903 1.00 32.24 372 PRO B C 1
ATOM 1174 O O . PRO B 2 5 ? 0.805 19.753 5.745 1.00 27.67 372 PRO B O 1
ATOM 1178 N N . GLY B 2 6 ? -1.378 20.334 5.877 1.00 28.23 373 GLY B N 1
ATOM 1179 C CA . GLY B 2 6 ? -1.872 18.995 5.593 1.00 27.75 373 GLY B CA 1
ATOM 1180 C C . GLY B 2 6 ? -1.399 17.941 6.581 1.00 22.04 373 GLY B C 1
ATOM 1181 O O . GLY B 2 6 ? -0.815 16.925 6.194 1.00 22.46 373 GLY B O 1
ATOM 1182 N N . LEU B 2 7 ? -1.658 18.184 7.859 1.00 16.84 374 LEU B N 1
ATOM 1183 C CA . LEU B 2 7 ? -1.221 17.301 8.932 1.00 19.82 374 LEU B CA 1
ATOM 1184 C C . LEU B 2 7 ? -2.392 16.484 9.445 1.00 22.17 374 LEU B C 1
ATOM 1185 O O . LEU B 2 7 ? -3.282 17.004 10.111 1.00 20.71 374 LEU B O 1
ATOM 1190 N N . ALA B 2 8 ? -2.389 15.194 9.151 1.00 20.01 375 ALA B N 1
ATOM 1191 C CA . ALA B 2 8 ? -3.483 14.340 9.591 1.00 22.90 375 ALA B CA 1
ATOM 1192 C C . ALA B 2 8 ? -3.529 14.284 11.124 1.00 25.99 375 ALA B C 1
ATOM 1193 O O . ALA B 2 8 ? -4.598 14.133 11.721 1.00 23.02 375 ALA B O 1
ATOM 1195 N N . TYR B 2 9 ? -2.371 14.444 11.766 1.00 18.50 376 TYR B N 1
ATOM 1196 C CA . TYR B 2 9 ? -2.292 14.328 13.226 1.00 22.87 376 TYR B CA 1
ATOM 1197 C C . TYR B 2 9 ? -2.168 15.650 13.986 1.00 22.12 376 TYR B C 1
ATOM 1198 O O . TYR B 2 9 ? -2.068 15.655 15.211 1.00 25.61 376 TYR B O 1
ATOM 1207 N N . GLY B 2 10 ? -2.171 16.766 13.266 1.00 23.89 377 GLY B N 1
ATOM 1208 C CA . GLY B 2 10 ? -1.986 18.064 13.886 1.00 24.81 377 GLY B CA 1
ATOM 1209 C C . GLY B 2 10 ? -0.547 18.373 14.270 1.00 31.77 377 GLY B C 1
ATOM 1210 O O . GLY B 2 10 ? 0.377 17.581 14.020 1.00 22.08 377 GLY B O 1
ATOM 1211 N N . ASN B 2 11 ? -0.361 19.536 14.888 1.00 22.11 378 ASN B N 1
ATOM 1212 C CA . ASN B 2 11 ? 0.965 20.026 15.241 1.00 27.01 378 ASN B CA 1
ATOM 1213 C C . ASN B 2 11 ? 0.980 20.432 16.714 1.00 27.83 378 ASN B C 1
ATOM 1214 O O . ASN B 2 11 ? 0.402 21.454 17.072 1.00 28.19 378 ASN B O 1
ATOM 1219 N N . PRO B 2 12 ? 1.656 19.640 17.567 1.00 24.61 379 PRO B N 1
ATOM 1220 C CA . PRO B 2 12 ? 1.709 19.904 19.014 1.00 27.49 379 PRO B CA 1
ATOM 1221 C C . PRO B 2 12 ? 2.516 21.150 19.347 1.00 29.57 379 PRO B C 1
ATOM 1222 O O . PRO B 2 12 ? 2.528 21.577 20.501 1.00 32.95 379 PRO B O 1
ATOM 1226 N N . TYR B 2 13 ? 3.188 21.726 18.354 1.00 26.05 380 TYR B N 1
ATOM 1227 C CA . TYR B 2 13 ? 4.022 22.896 18.605 1.00 28.35 380 TYR B CA 1
ATOM 1228 C C . TYR B 2 13 ? 3.348 24.195 18.154 1.00 33.17 380 TYR B C 1
ATOM 1229 O O . TYR B 2 13 ? 3.919 25.277 18.304 1.00 31.34 380 TYR B O 1
ATOM 1238 N N . SER B 2 14 ? 2.138 24.096 17.606 1.00 30.81 381 SER B N 1
ATOM 1239 C CA . SER B 2 14 ? 1.417 25.299 17.177 1.00 41.59 381 SER B CA 1
ATOM 1240 C C . SER B 2 14 ? 0.682 25.928 18.357 1.00 43.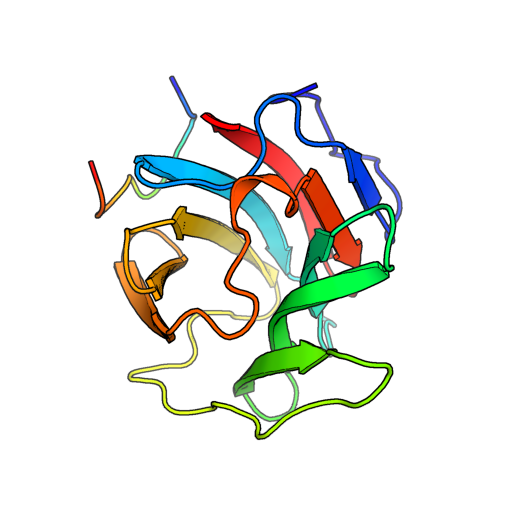09 381 SER B C 1
ATOM 1241 O O . SER B 2 14 ? 0.149 25.217 19.217 1.00 44.33 381 SER B O 1
#

InterPro domains:
  IPR001079 Galectin, carbohydrate recognition domain [PF00337] (18-150)
  IPR001079 Galectin, carbohydrate recognition domain [PF00337] (186-314)
  IPR001079 Galectin, carbohydrate recognition domain [PS51304] (19-152)
  IPR001079 Galectin, carbohydrate recognition domain [PS51304] (187-317)
  IPR001079 Galectin, carbohydrate recognition domain [SM00276] (17-152)
  IPR001079 Galectin, carbohydrate recognition domain [SM00276] (185-317)
  IPR001079 Galectin, carbohydrate recognition domain [SM00908] (23-151)
  IPR001079 Galectin, carbohydrate recognition domain [SM00908] (191-316)
  IPR001079 Galectin, carbohydrate recognition domain [cd00070] (18-149)
  IPR001079 Galectin, carbohydrate recognition domain [cd00070] (186-314)
  IPR013320 Concanavalin A-like lectin/glucanase domain superfamily [SSF49899] (12-151)
  IPR013320 Concanavalin A-like lectin/glucanase domain superfamily [SSF49899] (183-315)
  IPR044156 Galectin-like [PTHR11346] (173-315)

Secondary structure (DSSP, 8-state):
-TT---TTPPSSEEEE-SS---TT-EEEEEEEE-TT--BEEEEEEETTTTEEEEEEEEETTTTEEEEEEEETTEE---B---SS----TT-EEEEEEEE-SSEEEEEETTEEEEEEE-SS--GGG--EEEEEESEEEEEEEE-/----TT--TT-

GO terms:
  GO:0005515 protein binding (F, IPI)
  GO:0005737 cytoplasm (C, IDA)
  GO:1904977 lymphatic endothelial cell migration (P, IDA)
  GO:0031410 cytoplasmic vesicle (C, EXP)
  GO:0098586 cellular response to virus (P, IMP)
  GO:0098792 xenophagy (P, IMP)
  GO:0005178 integrin binding (F, IPI)
  GO:0005576 extracellular region (C, TAS)
  GO:0030246 carbohydrate binding (F, TAS)
  GO:0005829 cytosol (C, IDA)
  GO:0030246 carbohydrate binding (F, IDA)
  GO:0016020 membrane (C, HDA)

Sequence (154 aa):
SSGENLYFQHHMPFAARLNTPMGPGRTVVVKGEVNANAKSFNVDLLAGKSKDIALHLNPRLNIKAFVRNSFLQESWGEEERNITSSFPFSPGMYFEMIIYCDVREFKVAVNGVHSLEYKHRFKELSSIDTLEINGDIHLLEVRSWNPGLAYGNPYS

Solvent-accessible surface area: 7807 Å² total; per-residue (Å²): 117,50,29,84,124,3,115,189,70,140,26,85,17,70,31,165,18,132,71,40,4,13,86,30,74,5,0,0,0,14,0,64,2,58,83,136,15,132,36,3,28,1,10,0,4,3,17,193,70,134,23,22,2,0,24,0,15,0,69,5,97,100,97,14,0,1,8,6,2,58,41,157,154,66,116,39,146,71,58,101,135,59,136,72,38,34,8,52,67,48,30,73,0,1,0,0,0,49,0,42,87,178,35,2,53,0,0,5,31,17,104,81,19,9,87,1,137,8,71,24,118,107,25,84,56,0,28,3,0,56,1,61,26,49,12,48,1,41,32,13,62,31,108,165,50,40,28,82,110,32,33,59,48,126